Protein AF-A0A7Y1FIT4-F1 (afdb_monomer)

Sequence (141 aa):
MLTARIATVAGGNEGIALNLVVENTGNRPAQDIKLFARQKAVLAALAEPSGAQIPGDAQSCFFKDKEIPVLANGKAVTNAFGHLGKNPGAWLSGAKIPLKIKYKDLHGKKYSAKMNLILADDNGFAQTSWAIPTSQAAKAG

Mean predicted aligned error: 6.26 Å

Radius of gyration: 16.85 Å; Cα contacts (8 Å, |Δi|>4): 313; chains: 1; bounding box: 33×52×38 Å

Nearest PDB structures (foldseek):
  6bnt-assembly1_A  TM=4.096E-01  e=1.733E-01  Homo sapiens
  3ml6-assembly3_C  TM=4.030E-01  e=2.414E-01  Mus musculus
  3ml6-assembly2_B  TM=3.882E-01  e=6.905E-01  Mus musculus
  3ml6-assembly6_F  TM=3.475E-01  e=5.535E-01  Mus musculus
  6oxl-assembly1_M  TM=3.565E-01  e=5.850E-01  Mus musculus

pLDDT: mean 89.46, std 13.97, range [41.25, 98.38]

Foldseek 3Di:
DKDWEKEFDDQDPAFTWIKIKIAAQDPFKWAFKAKAFDPVLQLVQWLDSPPADAPPFQCVRHPDPDGDGMDGHGDMDITTHAGDDNDGNHGDAQRWIWMKMWTATPVRHIDIDIDIHTRAYPCDPVRDDDDDPDDDPDDDD

Solvent-accessible surface area (backbone atoms only — not comparable to full-atom values): 7821 Å² total; per-residue (Å²): 74,75,48,65,41,50,36,61,74,49,75,57,99,84,30,34,36,28,28,42,36,41,33,23,80,23,97,54,45,36,24,65,32,35,50,41,53,52,68,73,44,54,42,69,24,27,47,34,50,80,94,44,58,75,36,70,42,45,39,47,58,40,72,43,101,54,64,49,64,68,42,48,52,79,36,72,51,74,43,65,42,49,30,35,36,76,50,73,46,16,29,24,74,71,29,59,34,62,35,36,41,36,31,22,37,92,86,63,54,76,50,72,46,76,50,66,37,51,41,52,54,63,84,11,99,83,72,58,66,83,83,74,83,75,74,82,79,71,87,84,126

Secondary structure (DSSP, 8-state):
-EEEEEEEEEEETTEEEEEEEEEE-SSS-EEEEEEEE-HHHHHTTBSS-SSPPPPHHHHHHHTSS--EEEE-TT-EEEEEEEEESSSTTSBPTT-EEEEEEEEE-TT--EEEEEEEEE-S-SSSTTS--PPP---------

Structure (mmCIF, N/CA/C/O backbone):
data_AF-A0A7Y1FIT4-F1
#
_entry.id   AF-A0A7Y1FIT4-F1
#
loop_
_atom_site.group_PDB
_atom_site.id
_atom_site.type_symbol
_atom_site.label_atom_id
_atom_site.label_alt_id
_atom_site.label_comp_id
_atom_site.label_asym_id
_atom_site.label_entity_id
_atom_site.label_seq_id
_atom_site.pdbx_PDB_ins_code
_atom_site.Cartn_x
_atom_site.Cartn_y
_atom_site.Cartn_z
_atom_site.occupancy
_atom_site.B_iso_or_equiv
_atom_site.auth_seq_id
_atom_site.auth_comp_id
_atom_site.auth_asym_id
_atom_site.auth_atom_id
_atom_site.pdbx_PDB_model_num
ATOM 1 N N . MET A 1 1 ? -4.537 -3.216 15.833 1.00 90.69 1 MET A N 1
ATOM 2 C CA . MET A 1 1 ? -3.503 -2.441 15.131 1.00 90.69 1 MET A CA 1
ATOM 3 C C . MET A 1 1 ? -3.649 -2.798 13.678 1.00 90.69 1 MET A C 1
ATOM 5 O O . MET A 1 1 ? -3.811 -3.973 13.387 1.00 90.69 1 MET A O 1
ATOM 9 N N . LEU A 1 2 ? -3.643 -1.806 12.797 1.00 97.62 2 LEU A N 1
ATOM 10 C CA . LEU A 1 2 ? -3.640 -2.073 11.366 1.00 97.62 2 LEU A CA 1
ATOM 11 C C . LEU A 1 2 ? -2.214 -2.036 10.840 1.00 97.62 2 LEU A C 1
ATOM 13 O O . LEU A 1 2 ? -1.466 -1.109 11.160 1.00 97.62 2 LEU A O 1
ATOM 17 N N . THR A 1 3 ? -1.879 -3.026 10.028 1.00 97.50 3 THR A N 1
ATOM 18 C CA . THR A 1 3 ? -0.644 -3.117 9.250 1.00 97.50 3 THR A CA 1
ATOM 19 C C . THR A 1 3 ? -0.995 -3.176 7.772 1.00 97.50 3 THR A C 1
ATOM 21 O O . THR A 1 3 ? -2.098 -3.577 7.402 1.00 97.50 3 THR A O 1
ATOM 24 N N . ALA A 1 4 ? -0.070 -2.743 6.925 1.00 97.62 4 ALA A N 1
ATOM 25 C CA . ALA A 1 4 ? -0.190 -2.903 5.488 1.00 97.62 4 ALA A CA 1
ATOM 26 C C . ALA A 1 4 ? 1.141 -3.373 4.907 1.00 97.62 4 ALA A C 1
ATOM 28 O O . ALA A 1 4 ? 2.201 -2.917 5.341 1.00 97.62 4 ALA A O 1
ATOM 29 N N . ARG A 1 5 ? 1.077 -4.277 3.932 1.00 96.81 5 ARG A N 1
ATOM 30 C CA . ARG A 1 5 ? 2.245 -4.849 3.258 1.00 96.81 5 ARG A CA 1
ATOM 31 C C . ARG A 1 5 ? 1.947 -5.134 1.794 1.00 96.81 5 ARG A C 1
ATOM 33 O O . ARG A 1 5 ? 0.788 -5.231 1.398 1.00 96.81 5 ARG A O 1
ATOM 40 N N . ILE A 1 6 ? 3.006 -5.275 1.013 1.00 96.50 6 ILE A N 1
ATOM 41 C CA . ILE A 1 6 ? 2.928 -5.814 -0.340 1.00 96.50 6 ILE A CA 1
ATOM 42 C C . ILE A 1 6 ? 2.928 -7.341 -0.262 1.00 96.50 6 ILE A C 1
ATOM 44 O O . ILE A 1 6 ? 3.592 -7.906 0.607 1.00 96.50 6 ILE A O 1
ATOM 48 N N . ALA A 1 7 ? 2.160 -7.976 -1.143 1.00 95.69 7 ALA A N 1
ATOM 49 C CA . ALA A 1 7 ? 2.213 -9.409 -1.384 1.00 95.69 7 ALA A CA 1
ATOM 50 C C . ALA A 1 7 ? 2.345 -9.695 -2.878 1.00 95.69 7 ALA A C 1
ATOM 52 O O . ALA A 1 7 ? 1.658 -9.064 -3.686 1.00 95.69 7 ALA A O 1
ATOM 53 N N . THR A 1 8 ? 3.187 -10.654 -3.237 1.00 93.19 8 THR A N 1
ATOM 54 C CA . THR A 1 8 ? 3.310 -11.137 -4.608 1.00 93.19 8 THR A CA 1
ATOM 55 C C . THR A 1 8 ? 2.114 -12.014 -4.958 1.00 93.19 8 THR A C 1
ATOM 57 O O . THR A 1 8 ? 1.712 -12.893 -4.199 1.00 93.19 8 THR A O 1
ATOM 60 N N . VAL A 1 9 ? 1.533 -11.774 -6.133 1.00 89.69 9 VAL A N 1
ATOM 61 C CA . VAL A 1 9 ? 0.464 -12.608 -6.697 1.00 89.69 9 VAL A CA 1
ATOM 62 C C . VAL A 1 9 ? 1.052 -13.635 -7.655 1.00 89.69 9 VAL A C 1
ATOM 64 O O . VAL A 1 9 ? 0.793 -14.827 -7.529 1.00 89.69 9 VAL A O 1
ATOM 67 N N . ALA A 1 10 ? 1.841 -13.161 -8.619 1.00 83.94 10 ALA A N 1
ATOM 68 C CA . ALA A 1 10 ? 2.483 -13.982 -9.635 1.00 83.94 10 ALA A CA 1
ATOM 69 C C . ALA A 1 10 ? 3.684 -13.239 -10.234 1.00 83.94 10 ALA A C 1
ATOM 71 O O . ALA A 1 10 ? 3.656 -12.014 -10.364 1.00 83.94 10 ALA A O 1
ATOM 72 N N . GLY A 1 11 ? 4.715 -13.987 -10.624 1.00 78.56 11 GLY A N 1
ATOM 73 C CA . GLY A 1 11 ? 5.859 -13.484 -11.384 1.00 78.56 11 GLY A CA 1
ATOM 74 C C . GLY A 1 11 ? 5.872 -14.051 -12.802 1.00 78.56 11 GLY A C 1
ATOM 75 O O . GLY A 1 11 ? 5.524 -15.212 -13.010 1.00 78.56 11 GLY A O 1
ATOM 76 N N . GLY A 1 12 ? 6.285 -13.239 -13.772 1.00 72.31 12 GLY A N 1
ATOM 77 C CA . GLY A 1 12 ? 6.479 -13.646 -15.163 1.00 72.31 12 GLY A CA 1
ATOM 78 C C . GLY A 1 12 ? 7.494 -12.754 -15.879 1.00 72.31 12 GLY A C 1
ATOM 79 O O . GLY A 1 12 ? 8.109 -11.882 -15.268 1.00 72.31 12 GLY A O 1
ATOM 80 N N . ASN A 1 13 ? 7.655 -12.949 -17.190 1.00 69.69 13 ASN A N 1
ATOM 81 C CA . ASN A 1 13 ? 8.656 -12.223 -17.987 1.00 69.69 13 ASN A CA 1
ATOM 82 C C . ASN A 1 13 ? 8.431 -10.700 -18.029 1.00 69.69 13 ASN A C 1
ATOM 84 O O . ASN A 1 13 ? 9.378 -9.950 -18.247 1.00 69.69 13 ASN A O 1
ATOM 88 N N . GLU A 1 14 ? 7.196 -10.241 -17.814 1.00 69.06 14 GLU A N 1
ATOM 89 C CA . GLU A 1 14 ? 6.824 -8.821 -17.884 1.00 69.06 14 GLU A CA 1
ATOM 90 C C . GLU A 1 14 ? 6.873 -8.101 -16.523 1.00 69.06 14 GLU A C 1
ATOM 92 O O . GLU A 1 14 ? 6.829 -6.870 -16.472 1.00 69.06 14 GLU A O 1
ATOM 97 N N . GLY A 1 15 ? 6.998 -8.840 -15.414 1.00 85.06 15 GLY A N 1
ATOM 98 C CA . GLY A 1 15 ? 7.034 -8.270 -14.068 1.00 85.06 15 GLY A CA 1
ATOM 99 C C . GLY A 1 15 ? 6.458 -9.178 -12.982 1.00 85.06 15 GLY A C 1
ATOM 100 O O . GLY A 1 15 ? 6.117 -10.337 -13.219 1.00 85.06 15 GLY A O 1
ATOM 101 N N . ILE A 1 16 ? 6.349 -8.625 -11.772 1.00 89.88 16 ILE A N 1
ATOM 102 C CA . ILE A 1 16 ? 5.782 -9.309 -10.600 1.00 89.88 16 ILE A CA 1
ATOM 103 C C . ILE A 1 16 ? 4.524 -8.567 -10.168 1.00 89.88 16 ILE A C 1
ATOM 105 O O . ILE A 1 16 ? 4.615 -7.437 -9.691 1.00 89.88 16 ILE A O 1
ATOM 109 N N . ALA A 1 17 ? 3.359 -9.185 -10.349 1.00 93.88 17 ALA A N 1
ATOM 110 C CA . ALA A 1 17 ? 2.076 -8.620 -9.953 1.00 93.88 17 ALA A CA 1
ATOM 111 C C . ALA A 1 17 ? 1.962 -8.557 -8.426 1.00 93.88 17 ALA A C 1
ATOM 113 O O . ALA A 1 17 ? 2.267 -9.530 -7.732 1.00 93.88 17 ALA A O 1
ATOM 114 N N . LEU A 1 18 ? 1.503 -7.416 -7.915 1.00 95.62 18 LEU A N 1
ATOM 115 C CA . LEU A 1 18 ? 1.443 -7.124 -6.490 1.00 95.62 18 LEU A CA 1
ATOM 116 C C . LEU A 1 18 ? 0.009 -6.897 -6.019 1.00 95.62 18 LEU A C 1
ATOM 118 O O . LEU A 1 18 ? -0.795 -6.245 -6.687 1.00 95.62 18 LEU A O 1
ATOM 122 N N . ASN A 1 19 ? -0.253 -7.330 -4.793 1.00 97.56 19 ASN A N 1
ATOM 123 C CA . ASN A 1 19 ? -1.373 -6.884 -3.985 1.00 97.56 19 ASN A CA 1
ATOM 124 C C . ASN A 1 19 ? -0.887 -5.979 -2.851 1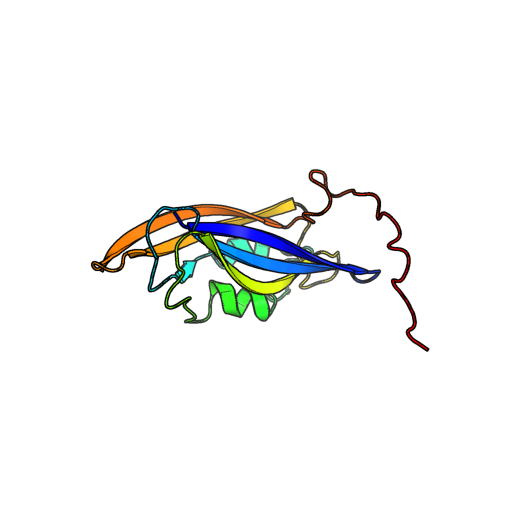.00 97.56 19 ASN A C 1
ATOM 126 O O . ASN A 1 19 ? 0.175 -6.194 -2.267 1.00 97.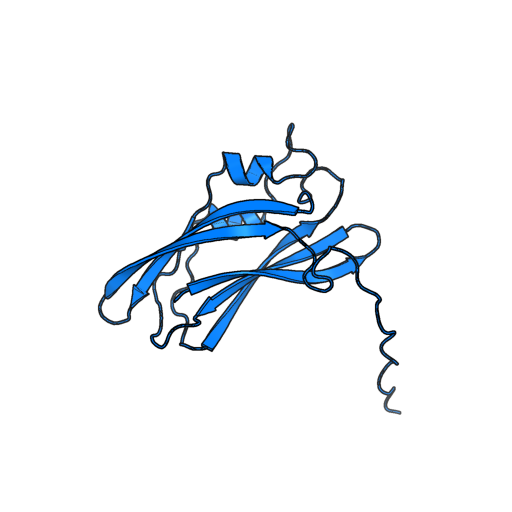56 19 ASN A O 1
ATOM 130 N N . LEU A 1 20 ? -1.720 -5.010 -2.480 1.00 97.81 20 LEU A N 1
ATOM 131 C CA . LEU A 1 20 ? -1.645 -4.339 -1.189 1.00 97.81 20 LEU A CA 1
ATOM 132 C C . LEU A 1 20 ? -2.541 -5.095 -0.213 1.00 97.81 20 LEU A C 1
ATOM 134 O O . LEU A 1 20 ? -3.751 -5.175 -0.417 1.00 97.81 20 LEU A O 1
ATOM 138 N N . VAL A 1 21 ? -1.951 -5.626 0.850 1.00 98.25 21 VAL A N 1
ATOM 139 C CA . VAL A 1 21 ? -2.654 -6.324 1.927 1.00 98.25 21 VAL A CA 1
ATOM 140 C C . VAL A 1 21 ? -2.779 -5.383 3.116 1.00 98.25 21 VAL A C 1
ATOM 142 O O . VAL A 1 21 ? -1.779 -4.816 3.555 1.00 98.25 21 VAL A O 1
ATOM 145 N N . VAL A 1 22 ? -3.988 -5.228 3.653 1.00 98.38 22 VAL A N 1
ATOM 146 C CA . VAL A 1 22 ? -4.251 -4.546 4.927 1.00 98.38 22 VAL A CA 1
ATOM 147 C C . VAL A 1 22 ? -4.748 -5.574 5.929 1.00 98.38 22 VAL A C 1
ATOM 149 O O . VAL A 1 22 ? -5.729 -6.268 5.674 1.00 98.38 22 VAL A O 1
ATOM 152 N N . GLU A 1 23 ? -4.087 -5.659 7.078 1.00 98.38 23 GLU A N 1
ATOM 153 C CA . GLU A 1 23 ? -4.324 -6.689 8.093 1.00 98.38 23 GLU A CA 1
ATOM 154 C C . GLU A 1 23 ? -4.630 -6.028 9.438 1.00 98.38 23 GLU A C 1
ATOM 156 O O . GLU A 1 23 ? -3.999 -5.038 9.822 1.00 98.38 23 GLU A O 1
ATOM 161 N N . ASN A 1 24 ? -5.595 -6.576 10.179 1.00 98.12 24 ASN A N 1
ATOM 162 C CA . ASN A 1 24 ? -5.844 -6.175 11.557 1.00 98.12 24 ASN A CA 1
ATOM 163 C C . ASN A 1 24 ? -5.207 -7.168 12.526 1.00 98.12 24 ASN A C 1
ATOM 165 O O . ASN A 1 24 ? -5.788 -8.192 12.869 1.00 98.12 24 ASN A O 1
ATOM 169 N N . THR A 1 25 ? -4.020 -6.820 13.005 1.00 95.44 25 THR A N 1
ATOM 170 C CA . THR A 1 25 ? -3.216 -7.619 13.938 1.00 95.44 25 THR A CA 1
ATOM 171 C C . THR A 1 25 ? -3.494 -7.293 15.407 1.00 95.44 25 THR A C 1
ATOM 173 O O . THR A 1 25 ? -2.810 -7.792 16.293 1.00 95.44 25 THR A O 1
ATOM 176 N N . GLY A 1 26 ? -4.465 -6.418 15.704 1.00 93.56 26 GLY A N 1
ATOM 177 C CA . GLY A 1 26 ? -4.840 -6.132 17.092 1.00 93.56 26 GLY A CA 1
ATOM 178 C C . GLY A 1 26 ? -6.087 -6.862 17.547 1.00 93.56 26 GLY A C 1
ATOM 179 O O . GLY A 1 26 ? -6.868 -7.370 16.759 1.00 93.56 26 GLY A O 1
ATOM 180 N N . ASN A 1 27 ? -6.339 -6.776 18.845 1.00 95.06 27 ASN A N 1
ATOM 181 C CA . ASN A 1 27 ? -7.446 -7.441 19.527 1.00 95.06 27 ASN A CA 1
ATOM 182 C C . ASN A 1 27 ? -8.823 -6.764 19.377 1.00 95.06 27 ASN A C 1
ATOM 184 O O . ASN A 1 27 ? -9.753 -7.122 20.094 1.00 95.06 27 ASN A O 1
ATOM 188 N N . ARG A 1 28 ? -8.973 -5.774 18.490 1.00 95.19 28 ARG A N 1
ATOM 189 C CA . ARG A 1 28 ? -10.231 -5.036 18.289 1.00 95.19 28 ARG A CA 1
ATOM 190 C C . ARG A 1 28 ? -10.522 -4.873 16.803 1.00 95.19 28 ARG A C 1
ATOM 192 O O . ARG A 1 28 ? -9.589 -4.547 16.065 1.00 95.19 28 ARG A O 1
ATOM 199 N N . PRO A 1 29 ? -11.781 -5.028 16.362 1.00 97.62 29 PRO A N 1
ATOM 200 C CA . PRO A 1 29 ? -12.182 -4.643 15.017 1.00 97.62 29 PRO A CA 1
ATOM 201 C C . PRO A 1 29 ? -11.876 -3.167 14.740 1.00 97.62 29 PRO A C 1
ATOM 203 O O . PRO A 1 29 ? -11.951 -2.324 15.638 1.00 97.62 29 PRO A O 1
ATOM 206 N N . ALA A 1 30 ? -11.538 -2.874 13.490 1.00 98.25 30 ALA A N 1
ATOM 207 C CA . ALA A 1 30 ? -11.335 -1.523 12.990 1.00 98.25 30 ALA A CA 1
ATOM 208 C C . ALA A 1 30 ? -12.398 -1.207 11.937 1.00 98.25 30 ALA A C 1
ATOM 210 O O . ALA A 1 30 ? -12.764 -2.089 11.166 1.00 98.25 30 ALA A O 1
ATOM 211 N N . GLN A 1 31 ? -12.869 0.033 11.897 1.00 98.19 31 GLN A N 1
ATOM 212 C CA . GLN A 1 31 ? -13.837 0.523 10.918 1.00 98.19 31 GLN A CA 1
ATOM 213 C C . GLN A 1 31 ? -13.403 1.865 10.321 1.00 98.19 31 GLN A C 1
ATOM 215 O O . GLN A 1 31 ? -12.484 2.508 10.846 1.00 98.19 31 GLN A O 1
ATOM 220 N N . ASP A 1 32 ? -14.053 2.277 9.233 1.00 97.69 32 ASP A N 1
ATOM 221 C CA . ASP A 1 32 ? -13.766 3.509 8.481 1.00 97.69 32 ASP A CA 1
ATOM 222 C C . ASP A 1 32 ? -12.275 3.637 8.114 1.00 97.69 32 ASP A C 1
ATOM 224 O O . ASP A 1 32 ? -11.625 4.666 8.347 1.00 97.69 32 ASP A O 1
ATOM 228 N N . ILE A 1 33 ? -11.684 2.543 7.629 1.00 98.25 33 ILE A N 1
ATOM 229 C CA . ILE A 1 33 ? -10.243 2.457 7.410 1.00 98.25 33 ILE A CA 1
ATOM 230 C C . ILE A 1 33 ? -9.904 3.137 6.086 1.00 98.25 33 ILE A C 1
ATOM 232 O O . ILE A 1 33 ? -10.349 2.706 5.022 1.00 98.25 33 ILE A O 1
ATOM 236 N N . LYS A 1 34 ? -9.048 4.159 6.151 1.00 97.56 34 LYS A N 1
ATOM 237 C CA . LYS A 1 34 ? -8.551 4.894 4.983 1.00 97.56 34 LYS A CA 1
ATOM 238 C C . LYS A 1 34 ? -7.028 4.905 4.940 1.00 97.56 34 LYS A C 1
ATOM 240 O O . LYS A 1 34 ? -6.355 5.119 5.958 1.00 97.56 34 LYS A O 1
ATOM 245 N N . LEU A 1 35 ? -6.498 4.699 3.740 1.00 97.94 35 LEU A N 1
ATOM 246 C CA . LEU A 1 35 ? -5.073 4.692 3.435 1.00 97.94 35 LEU A CA 1
ATOM 247 C C . LEU A 1 35 ? -4.676 6.029 2.814 1.00 97.94 35 LEU A C 1
ATOM 249 O O . LEU A 1 35 ? -5.354 6.537 1.929 1.00 97.94 35 LEU A O 1
ATOM 253 N N . PHE A 1 36 ? -3.567 6.602 3.270 1.00 96.81 36 PHE A N 1
ATOM 254 C CA . PHE A 1 36 ? -3.074 7.882 2.777 1.00 96.81 36 PHE A CA 1
ATOM 255 C C . PHE A 1 36 ? -1.596 7.777 2.429 1.00 96.81 36 PHE A C 1
ATOM 257 O O . PHE A 1 36 ? -0.763 7.519 3.301 1.00 96.81 36 PHE A O 1
ATOM 264 N N . ALA A 1 37 ? -1.273 8.077 1.178 1.00 97.56 37 ALA A N 1
ATOM 265 C CA . ALA A 1 37 ? 0.086 8.289 0.707 1.00 97.56 37 ALA A CA 1
ATOM 266 C C . ALA A 1 37 ? 0.188 9.678 0.067 1.00 97.56 37 ALA A C 1
ATOM 268 O O . ALA A 1 37 ? -0.803 10.246 -0.388 1.00 97.56 37 ALA A O 1
ATOM 269 N N . ARG A 1 38 ? 1.387 10.264 0.040 1.00 97.31 38 ARG A N 1
ATOM 270 C CA . ARG A 1 38 ? 1.604 11.524 -0.688 1.00 97.31 38 ARG A CA 1
ATOM 271 C C . ARG A 1 38 ? 1.818 11.209 -2.161 1.00 97.31 38 ARG A C 1
ATOM 273 O O . ARG A 1 38 ? 2.720 10.439 -2.471 1.00 97.31 38 ARG A O 1
ATOM 280 N N . GLN A 1 39 ? 1.078 11.863 -3.055 1.00 96.06 39 GLN A N 1
ATOM 281 C CA . GLN A 1 39 ? 1.186 11.640 -4.503 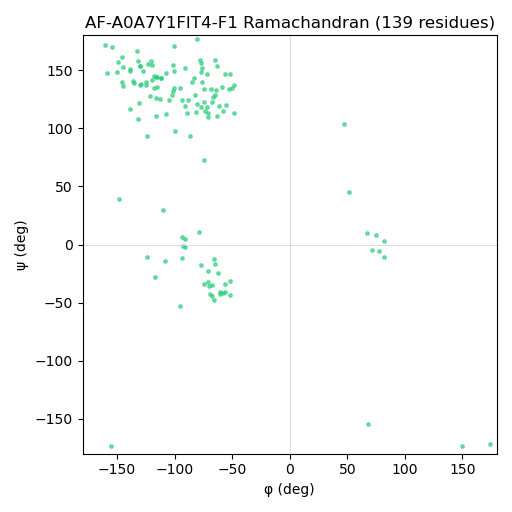1.00 96.06 39 GLN A CA 1
ATOM 282 C C . GLN A 1 39 ? 2.630 11.739 -5.012 1.00 96.06 39 GLN A C 1
ATOM 284 O O . GLN A 1 39 ? 3.087 10.846 -5.716 1.00 96.06 39 GLN A O 1
ATOM 289 N N . LYS A 1 40 ? 3.391 12.745 -4.557 1.00 95.94 40 LYS A N 1
ATOM 290 C CA . LYS A 1 40 ? 4.823 12.887 -4.874 1.00 95.94 40 LYS A CA 1
ATOM 291 C C . LYS A 1 40 ? 5.654 11.653 -4.493 1.00 95.94 40 LYS A C 1
ATOM 293 O O . LYS A 1 40 ? 6.542 11.271 -5.240 1.00 95.94 40 LYS A O 1
ATOM 298 N N . ALA A 1 41 ? 5.380 11.041 -3.341 1.00 97.06 41 ALA A N 1
ATOM 299 C CA . ALA A 1 41 ? 6.108 9.856 -2.888 1.00 97.06 41 ALA A CA 1
ATOM 300 C C . ALA A 1 41 ? 5.697 8.594 -3.659 1.00 97.06 41 ALA A C 1
ATOM 302 O O . ALA A 1 41 ? 6.539 7.745 -3.909 1.00 97.06 41 ALA A O 1
ATOM 303 N N . VAL A 1 42 ? 4.425 8.490 -4.061 1.00 97.25 42 VAL A N 1
ATOM 304 C CA . VAL A 1 42 ? 3.952 7.383 -4.905 1.00 97.25 42 VAL A CA 1
ATOM 305 C C . VAL A 1 42 ? 4.561 7.471 -6.304 1.00 97.25 42 VAL A C 1
ATOM 307 O O . VAL A 1 42 ? 5.066 6.475 -6.800 1.00 97.25 42 VAL A O 1
ATOM 310 N N . LEU A 1 43 ? 4.593 8.663 -6.909 1.00 96.81 43 LEU A N 1
ATOM 311 C CA . LEU A 1 43 ? 5.252 8.882 -8.202 1.00 96.81 43 LEU A CA 1
ATOM 312 C C . LEU A 1 43 ? 6.748 8.560 -8.141 1.00 96.81 43 LEU A C 1
ATOM 314 O O . LEU A 1 43 ? 7.263 7.890 -9.025 1.00 96.81 43 LEU A O 1
ATOM 318 N N . ALA A 1 44 ? 7.436 8.974 -7.073 1.00 96.31 44 ALA A N 1
ATOM 319 C CA . ALA A 1 44 ? 8.855 8.675 -6.877 1.00 96.31 44 ALA A CA 1
ATOM 320 C C . ALA A 1 44 ? 9.159 7.177 -6.672 1.00 96.31 44 ALA A C 1
ATOM 322 O O . ALA A 1 44 ? 10.324 6.794 -6.703 1.00 96.31 44 ALA A O 1
ATOM 323 N N . ALA A 1 45 ? 8.141 6.343 -6.439 1.00 97.31 45 ALA A N 1
ATOM 324 C CA . ALA A 1 45 ? 8.290 4.898 -6.310 1.00 97.31 45 ALA A CA 1
ATOM 325 C C . ALA A 1 45 ? 8.137 4.148 -7.647 1.00 97.31 45 ALA A C 1
ATOM 327 O O . ALA A 1 45 ? 8.262 2.924 -7.668 1.00 97.31 45 ALA A O 1
ATOM 328 N N . LEU A 1 46 ? 7.855 4.850 -8.748 1.00 97.12 46 LEU A N 1
ATOM 329 C CA . LEU A 1 46 ? 7.821 4.268 -10.090 1.00 97.12 46 LEU A CA 1
ATOM 330 C C . LEU A 1 46 ? 9.242 4.049 -10.623 1.00 97.12 46 LEU A C 1
ATOM 332 O O . LEU A 1 46 ? 10.146 4.826 -10.318 1.00 97.12 46 LEU A O 1
ATOM 336 N N . ALA A 1 47 ? 9.425 3.010 -11.440 1.00 94.31 47 ALA A N 1
ATOM 337 C CA . ALA A 1 47 ? 10.698 2.710 -12.100 1.00 94.31 47 ALA A CA 1
ATOM 338 C C . ALA A 1 47 ? 11.142 3.853 -13.027 1.00 94.31 47 ALA A C 1
ATOM 340 O O . ALA A 1 47 ? 12.302 4.258 -13.005 1.00 94.31 47 ALA A O 1
ATOM 341 N N . GLU A 1 48 ? 10.190 4.429 -13.762 1.00 92.56 48 GLU A N 1
ATOM 342 C CA . GLU A 1 48 ? 10.390 5.614 -14.593 1.00 92.56 48 GLU A CA 1
ATOM 343 C C . GLU A 1 48 ? 9.386 6.701 -14.178 1.00 92.56 48 GLU A C 1
ATOM 345 O O . GLU A 1 48 ? 8.248 6.694 -14.637 1.00 92.56 48 GLU A O 1
ATOM 350 N N . PRO A 1 49 ? 9.749 7.628 -13.273 1.00 86.56 49 PRO A N 1
ATOM 351 C CA . PRO A 1 49 ? 8.808 8.618 -12.742 1.00 86.56 49 PRO A CA 1
ATOM 352 C C . PRO A 1 49 ? 8.519 9.781 -13.705 1.00 86.56 49 PRO A C 1
ATOM 354 O O . PRO A 1 49 ? 7.547 10.512 -13.511 1.00 86.56 49 PRO A O 1
ATOM 357 N N . SER A 1 50 ? 9.358 9.995 -14.724 1.00 88.12 50 SER A N 1
ATOM 358 C CA . SER A 1 50 ? 9.194 11.098 -15.676 1.00 88.12 50 SER A CA 1
ATOM 359 C C . SER A 1 50 ? 8.037 10.813 -16.633 1.00 88.12 50 SER A C 1
ATOM 361 O O . SER A 1 50 ? 8.090 9.859 -17.400 1.00 88.12 50 SER A O 1
ATOM 363 N N . GLY A 1 51 ? 6.974 11.619 -16.579 1.00 79.38 51 GLY A N 1
ATOM 364 C CA . GLY A 1 51 ? 5.813 11.488 -17.470 1.00 79.38 51 GLY A CA 1
ATOM 365 C C . GLY A 1 51 ? 4.916 10.270 -17.209 1.00 79.38 51 GLY A C 1
ATOM 366 O O . GLY A 1 51 ? 3.857 10.159 -17.824 1.00 79.38 51 GLY A O 1
ATOM 367 N N . ALA A 1 52 ? 5.290 9.384 -16.284 1.00 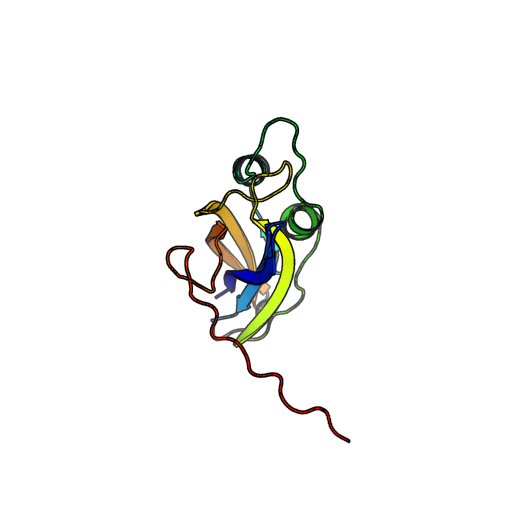85.88 52 ALA A N 1
ATOM 368 C CA . ALA A 1 52 ? 4.489 8.222 -15.936 1.00 85.88 52 ALA A CA 1
ATOM 369 C C . ALA A 1 52 ? 3.283 8.584 -15.063 1.00 85.88 52 ALA A C 1
ATOM 371 O O . ALA A 1 52 ? 3.291 9.529 -14.268 1.00 85.88 52 ALA A O 1
ATOM 372 N N . GLN A 1 53 ? 2.239 7.770 -15.190 1.00 91.56 53 GLN A N 1
ATOM 373 C CA . GLN A 1 53 ? 1.055 7.841 -14.349 1.00 91.56 53 GLN A CA 1
ATOM 374 C C . GLN A 1 53 ? 1.103 6.762 -13.270 1.00 91.56 53 GLN A C 1
ATOM 376 O O . GLN A 1 53 ?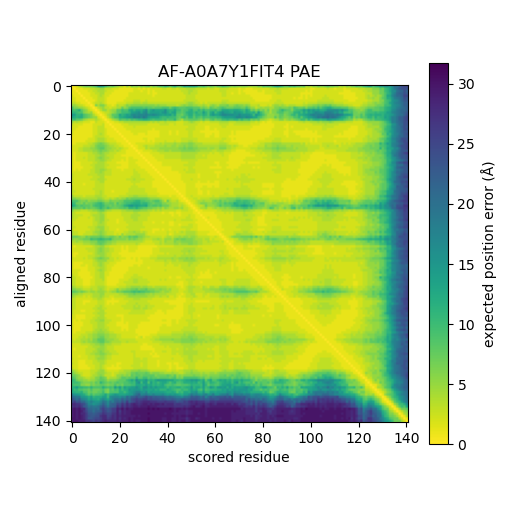 1.636 5.673 -13.466 1.00 91.56 53 GLN A O 1
ATOM 381 N N . ILE A 1 54 ? 0.509 7.067 -12.117 1.00 94.69 54 ILE A N 1
ATOM 382 C CA . ILE A 1 54 ? 0.325 6.088 -11.043 1.00 94.69 54 ILE A CA 1
ATOM 383 C C . ILE A 1 54 ? -0.604 4.978 -11.564 1.00 94.69 54 ILE A C 1
ATOM 385 O O . ILE A 1 54 ? -1.666 5.319 -12.093 1.00 94.69 54 ILE A O 1
ATOM 389 N N . PRO A 1 55 ? -0.277 3.686 -11.374 1.00 93.88 55 PRO A N 1
ATOM 390 C CA . PRO A 1 55 ? -1.154 2.573 -11.730 1.00 93.88 55 PRO A CA 1
ATOM 391 C C . PRO A 1 55 ? -2.579 2.761 -11.213 1.00 93.88 55 PRO A C 1
ATOM 393 O O . PRO A 1 55 ? -2.778 3.163 -10.063 1.00 93.88 55 PRO A O 1
ATOM 396 N N . GLY A 1 56 ? -3.578 2.445 -12.042 1.00 95.06 56 GLY A N 1
ATOM 397 C CA . GLY A 1 56 ? -4.994 2.654 -11.715 1.00 95.06 56 GLY A CA 1
ATOM 398 C C . GLY A 1 56 ? -5.432 1.974 -10.411 1.00 95.06 56 GLY A C 1
ATOM 399 O O . GLY A 1 56 ? -6.226 2.538 -9.647 1.00 95.06 56 GLY A O 1
ATOM 400 N N . ASP A 1 57 ? -4.858 0.813 -10.102 1.00 94.50 57 ASP A N 1
ATOM 401 C CA . ASP A 1 57 ? -5.147 0.094 -8.862 1.00 94.50 57 ASP A CA 1
ATOM 402 C C . ASP A 1 57 ? -4.592 0.824 -7.634 1.00 94.50 57 ASP A C 1
ATOM 404 O O . ASP A 1 57 ? -5.300 1.022 -6.646 1.00 94.50 57 ASP A O 1
ATOM 408 N N . ALA A 1 58 ? -3.366 1.346 -7.716 1.00 94.94 58 ALA A N 1
ATOM 409 C CA . ALA A 1 58 ? -2.786 2.144 -6.640 1.00 94.94 58 ALA A CA 1
ATOM 410 C C . ALA A 1 58 ? -3.441 3.520 -6.497 1.00 94.94 58 ALA A C 1
ATOM 412 O O . ALA A 1 58 ? -3.591 4.011 -5.375 1.00 94.94 58 ALA A O 1
ATOM 413 N N . GLN A 1 59 ? -3.910 4.117 -7.601 1.00 95.44 59 GLN A N 1
ATOM 414 C CA . GLN A 1 59 ? -4.781 5.290 -7.521 1.00 95.44 59 GLN A CA 1
ATOM 415 C C . GLN A 1 59 ? -6.037 4.983 -6.706 1.00 95.44 59 GLN A C 1
ATOM 417 O O . GLN A 1 59 ? -6.447 5.790 -5.872 1.00 95.44 59 GLN A O 1
ATOM 422 N N . SER A 1 60 ? -6.621 3.801 -6.908 1.00 94.25 60 SER A N 1
ATOM 423 C CA . SER A 1 60 ? -7.817 3.369 -6.186 1.00 94.25 60 SER A CA 1
ATOM 424 C C . SER A 1 60 ? -7.553 3.127 -4.698 1.00 94.25 60 SER A C 1
ATOM 426 O O . SER A 1 60 ? -8.409 3.465 -3.887 1.00 94.25 60 SER A O 1
ATOM 428 N N . CYS A 1 61 ? -6.366 2.636 -4.330 1.00 94.44 61 CYS A N 1
ATOM 429 C CA . CYS A 1 61 ? -5.972 2.442 -2.931 1.00 94.44 61 CYS A CA 1
ATOM 430 C C . CYS A 1 61 ? -5.729 3.744 -2.151 1.00 94.44 61 CYS A C 1
ATOM 432 O O . CYS A 1 61 ? -5.980 3.770 -0.948 1.00 94.44 61 CYS A O 1
ATOM 434 N N . PHE A 1 62 ? -5.183 4.792 -2.782 1.00 93.19 62 PHE A N 1
ATOM 435 C CA . PHE A 1 62 ? -4.682 5.973 -2.053 1.00 93.19 62 PHE A CA 1
ATOM 436 C C . PHE A 1 62 ? -5.387 7.293 -2.351 1.00 93.19 62 PHE A C 1
ATOM 438 O O . PHE A 1 62 ? -5.343 8.195 -1.514 1.00 93.19 62 PHE A O 1
ATOM 445 N N . PHE A 1 63 ? -5.947 7.451 -3.550 1.00 92.12 63 PHE A N 1
ATOM 446 C CA . PHE A 1 63 ? -6.370 8.762 -4.060 1.00 92.12 63 PHE A CA 1
ATOM 447 C C . PHE A 1 63 ? -7.840 8.819 -4.466 1.00 92.12 63 PHE A C 1
ATOM 449 O O . PHE A 1 63 ? -8.363 9.909 -4.686 1.00 92.12 63 PHE A O 1
ATOM 456 N N . LYS A 1 64 ? -8.524 7.676 -4.529 1.00 89.94 64 LYS A N 1
ATOM 457 C CA . LYS A 1 64 ? -9.986 7.627 -4.618 1.00 89.94 64 LYS A CA 1
ATOM 458 C C . LYS A 1 64 ? -10.578 7.567 -3.211 1.00 89.94 64 LYS A C 1
ATOM 460 O O . LYS A 1 64 ? -9.946 7.040 -2.299 1.00 89.94 64 LYS A O 1
ATOM 465 N N . ASP A 1 65 ? -11.797 8.077 -3.040 1.00 87.88 65 ASP A N 1
ATOM 466 C CA . ASP A 1 65 ? -12.529 7.972 -1.770 1.00 87.88 65 ASP A CA 1
ATOM 467 C C . ASP A 1 65 ? -13.060 6.541 -1.588 1.00 87.88 65 ASP A C 1
ATOM 469 O O . ASP A 1 65 ? -14.230 6.232 -1.806 1.00 87.88 65 ASP A O 1
ATOM 473 N N . LYS A 1 66 ? -12.131 5.628 -1.298 1.00 91.44 66 LYS A N 1
ATOM 474 C CA . LYS A 1 66 ? -12.382 4.232 -0.959 1.00 91.44 66 LYS A CA 1
ATOM 475 C C . LYS A 1 66 ? -12.014 4.011 0.498 1.00 91.44 66 LYS A C 1
ATOM 477 O O . LYS A 1 66 ? -11.039 4.563 1.008 1.00 91.44 66 LYS A O 1
ATOM 482 N N . GLU A 1 67 ? -12.798 3.176 1.156 1.00 94.94 67 GLU A N 1
ATOM 483 C CA . GLU A 1 67 ? -12.583 2.795 2.543 1.00 94.94 67 GLU A CA 1
ATOM 484 C C . GLU A 1 67 ? -12.849 1.309 2.731 1.00 94.94 67 GLU A C 1
ATOM 486 O O . GLU A 1 67 ? -13.668 0.718 2.026 1.00 94.94 67 GLU A O 1
ATOM 491 N N . ILE A 1 68 ? -12.140 0.707 3.684 1.00 97.44 68 ILE A N 1
ATOM 492 C CA . ILE A 1 68 ? -12.483 -0.627 4.172 1.00 97.44 68 ILE A CA 1
ATOM 493 C C . ILE A 1 68 ? -13.463 -0.398 5.330 1.00 97.44 68 ILE A C 1
ATOM 495 O O . ILE A 1 68 ? -13.054 0.175 6.348 1.00 97.44 68 ILE A O 1
ATOM 499 N N . PRO A 1 69 ? -14.740 -0.798 5.185 1.00 97.44 69 PRO A N 1
ATOM 500 C CA . PRO A 1 69 ? -15.789 -0.410 6.123 1.00 97.44 69 PRO A CA 1
ATOM 501 C C . PRO A 1 69 ? -15.547 -1.008 7.504 1.00 97.44 69 PRO A C 1
ATOM 503 O O . PRO A 1 69 ? -15.581 -0.290 8.495 1.00 97.44 69 PRO A O 1
ATOM 506 N N . VAL A 1 70 ? -15.240 -2.307 7.569 1.00 98.00 70 VAL A N 1
ATOM 507 C CA . VAL A 1 70 ? -14.902 -3.020 8.803 1.00 98.00 70 VAL A CA 1
ATOM 508 C C . VAL A 1 70 ? -13.853 -4.089 8.505 1.00 98.00 70 VAL A C 1
ATOM 510 O O . VAL A 1 70 ? -13.944 -4.801 7.508 1.00 98.00 70 VAL A O 1
ATOM 513 N N . LEU A 1 71 ? -12.882 -4.238 9.403 1.00 98.31 71 LEU A N 1
ATOM 514 C CA . LEU A 1 71 ? -11.905 -5.320 9.408 1.00 98.31 71 LEU A CA 1
ATOM 515 C C . LEU A 1 71 ? -11.806 -5.918 10.816 1.00 98.31 71 LEU A C 1
ATOM 517 O O . LEU A 1 71 ? -11.282 -5.292 11.746 1.00 98.31 71 LEU A O 1
ATOM 521 N N . ALA A 1 72 ? -12.332 -7.133 10.982 1.00 98.12 72 ALA A N 1
ATOM 522 C CA . ALA A 1 72 ? -12.282 -7.860 12.249 1.00 98.12 72 ALA A CA 1
ATOM 523 C C . ALA A 1 72 ? -10.837 -8.220 12.648 1.00 98.12 72 ALA A C 1
ATOM 525 O O . ALA A 1 72 ? -9.940 -8.264 11.807 1.00 98.12 72 ALA A O 1
ATOM 526 N N . ASN A 1 73 ? -10.618 -8.481 13.940 1.00 97.00 73 ASN A N 1
ATOM 527 C CA . ASN A 1 73 ? -9.338 -8.981 14.455 1.00 97.00 73 ASN A CA 1
ATOM 528 C C . ASN A 1 73 ? -8.895 -10.238 13.681 1.00 97.00 73 ASN A C 1
ATOM 530 O O . ASN A 1 73 ? -9.699 -11.141 13.446 1.00 97.00 73 ASN A O 1
ATOM 534 N N . GLY A 1 74 ? -7.623 -10.279 13.288 1.00 97.12 74 GLY A N 1
ATOM 535 C CA . GLY A 1 74 ? -6.998 -11.412 12.616 1.00 97.12 74 GLY A CA 1
ATOM 536 C C . GLY A 1 74 ? -7.413 -11.558 11.156 1.00 97.12 74 GLY A C 1
ATOM 537 O O . GLY A 1 74 ? -7.102 -12.570 10.534 1.00 97.12 74 GLY A O 1
ATOM 538 N N . LYS A 1 75 ? -8.147 -10.585 10.601 1.00 98.38 75 LYS A N 1
ATOM 539 C CA . LYS A 1 75 ? -8.562 -10.586 9.197 1.00 98.38 75 LYS A CA 1
ATOM 540 C C . LYS A 1 75 ? -7.690 -9.667 8.355 1.00 98.38 75 LYS A C 1
ATOM 542 O O . LYS A 1 75 ? -7.125 -8.684 8.841 1.00 98.38 75 LYS A O 1
ATOM 547 N N . ALA A 1 76 ? -7.637 -10.009 7.076 1.00 98.19 76 ALA A N 1
ATOM 548 C CA . ALA A 1 76 ? -6.927 -9.296 6.035 1.00 98.19 76 ALA A CA 1
ATOM 549 C C . ALA A 1 76 ? -7.875 -8.999 4.872 1.00 98.19 76 ALA A C 1
ATOM 551 O O . ALA A 1 76 ? -8.790 -9.777 4.600 1.00 98.19 76 ALA A O 1
ATOM 552 N N . VAL A 1 77 ? -7.630 -7.894 4.179 1.00 98.12 77 VAL A N 1
ATOM 553 C CA . VAL A 1 77 ? -8.229 -7.583 2.878 1.00 98.12 77 VAL A CA 1
ATOM 554 C C . VAL A 1 77 ? -7.133 -7.177 1.911 1.00 98.12 77 VAL A C 1
ATOM 556 O O . VAL A 1 77 ? -6.078 -6.688 2.322 1.00 98.12 77 VAL A O 1
ATOM 559 N N . THR A 1 78 ? -7.383 -7.388 0.626 1.00 97.69 78 THR A N 1
ATOM 560 C CA . THR A 1 78 ? -6.408 -7.150 -0.432 1.00 97.69 78 THR A CA 1
ATOM 561 C C . THR A 1 78 ? -7.013 -6.312 -1.546 1.00 97.69 78 THR A C 1
ATOM 563 O O . THR A 1 78 ? -8.224 -6.310 -1.757 1.00 97.69 78 THR A O 1
ATOM 566 N N . ASN A 1 79 ? -6.156 -5.589 -2.257 1.00 97.50 79 ASN A N 1
ATOM 567 C CA . ASN A 1 79 ? -6.483 -4.999 -3.546 1.00 97.50 79 ASN A CA 1
ATOM 568 C C . ASN A 1 79 ? -5.294 -5.179 -4.485 1.00 97.50 79 ASN A C 1
ATOM 570 O O . ASN A 1 79 ? -4.149 -5.166 -4.021 1.00 97.50 79 ASN A O 1
ATOM 574 N N . ALA A 1 80 ? -5.571 -5.271 -5.786 1.00 96.88 80 ALA A N 1
ATOM 575 C CA . ALA A 1 80 ? -4.535 -5.157 -6.802 1.00 96.88 80 ALA A CA 1
ATOM 576 C C . ALA A 1 80 ? -3.727 -3.873 -6.577 1.00 96.88 80 ALA A C 1
ATOM 578 O O . ALA A 1 80 ? -4.229 -2.863 -6.063 1.00 96.88 80 ALA A O 1
ATOM 579 N N . PHE A 1 81 ? -2.444 -3.919 -6.903 1.00 96.56 81 PHE A N 1
ATOM 580 C CA . PHE A 1 81 ? -1.556 -2.809 -6.616 1.00 96.56 81 PHE A CA 1
ATOM 581 C C . PHE A 1 81 ? -0.447 -2.691 -7.653 1.00 96.56 81 PHE A C 1
ATOM 583 O O . PHE A 1 81 ? 0.682 -2.383 -7.303 1.00 96.56 81 PHE A O 1
ATOM 590 N N . GLY A 1 82 ? -0.757 -2.909 -8.932 1.00 94.88 82 GLY A N 1
ATOM 591 C CA . GLY A 1 82 ? 0.220 -2.837 -10.020 1.00 94.88 82 GLY A CA 1
ATOM 592 C C . GLY A 1 82 ? 1.258 -3.960 -9.971 1.00 94.88 82 GLY A C 1
ATOM 593 O O . GLY A 1 82 ? 1.001 -5.039 -9.440 1.00 94.88 82 GLY A O 1
ATOM 594 N N . HIS A 1 83 ? 2.434 -3.715 -10.544 1.00 94.81 83 HIS A N 1
ATOM 595 C CA . HIS A 1 83 ? 3.483 -4.724 -10.656 1.00 94.81 83 HIS A CA 1
ATOM 596 C C . HIS A 1 83 ? 4.884 -4.116 -10.521 1.00 94.81 83 HIS A C 1
ATOM 598 O O . HIS A 1 83 ? 5.095 -2.945 -10.841 1.00 94.81 83 HIS A O 1
ATOM 604 N N . LEU A 1 84 ? 5.848 -4.911 -10.055 1.00 94.00 84 LEU A N 1
ATOM 605 C CA . LEU A 1 84 ? 7.273 -4.588 -10.168 1.00 94.00 84 LEU A CA 1
ATOM 606 C C . LEU A 1 84 ? 7.716 -4.745 -11.626 1.00 94.00 84 LEU A C 1
ATOM 608 O O . LEU A 1 84 ? 7.231 -5.630 -12.335 1.00 94.00 84 LEU A O 1
ATOM 612 N N . GLY A 1 85 ? 8.662 -3.920 -12.065 1.00 91.31 85 GLY A N 1
ATOM 613 C CA . GLY A 1 85 ? 9.216 -3.996 -13.413 1.00 91.31 85 GLY A CA 1
ATOM 614 C C . GLY A 1 85 ? 10.175 -2.850 -13.710 1.00 91.31 85 GLY A C 1
ATOM 615 O O . GLY A 1 85 ? 10.537 -2.083 -12.821 1.00 91.31 85 GLY A O 1
ATOM 616 N N . LYS A 1 86 ? 10.596 -2.747 -14.973 1.00 89.19 86 LYS A N 1
ATOM 617 C CA . LYS A 1 86 ? 11.465 -1.659 -15.456 1.00 89.19 86 LYS A CA 1
ATOM 618 C C . LYS A 1 86 ? 10.746 -0.660 -16.361 1.00 89.19 86 LYS A C 1
ATOM 620 O O . LYS A 1 86 ? 11.282 0.408 -16.594 1.00 89.19 86 LYS A O 1
ATOM 625 N N . ASN A 1 87 ? 9.555 -1.005 -16.846 1.00 88.25 87 ASN A N 1
ATOM 626 C CA . ASN A 1 87 ? 8.810 -0.194 -17.804 1.00 88.25 87 ASN A CA 1
ATOM 627 C C . ASN A 1 87 ? 8.108 0.998 -17.120 1.00 88.25 87 ASN A C 1
ATOM 629 O O . ASN A 1 87 ? 7.814 0.929 -15.918 1.00 88.25 87 ASN A O 1
ATOM 633 N N . PRO A 1 88 ? 7.751 2.055 -17.874 1.00 89.88 88 PRO A N 1
ATOM 634 C CA . PRO A 1 88 ? 6.899 3.134 -17.383 1.00 89.88 88 PRO A CA 1
ATOM 635 C C . PRO A 1 88 ? 5.622 2.623 -16.712 1.00 89.88 88 PRO A C 1
ATOM 637 O O . PRO A 1 88 ? 4.944 1.733 -17.222 1.00 89.88 88 PRO A O 1
ATOM 640 N N . GLY A 1 89 ? 5.285 3.197 -15.556 1.00 90.38 89 GLY A N 1
ATOM 641 C CA . GLY A 1 89 ? 4.120 2.790 -14.764 1.00 90.38 89 GLY A CA 1
ATOM 642 C C . GLY A 1 89 ? 4.348 1.569 -13.866 1.00 90.38 89 GLY A C 1
ATOM 643 O O . GLY A 1 89 ? 3.538 1.334 -12.975 1.00 90.38 89 GLY A O 1
ATOM 644 N N . ALA A 1 90 ? 5.455 0.836 -14.013 1.00 94.56 90 ALA A N 1
ATOM 645 C CA . ALA A 1 90 ? 5.827 -0.208 -13.065 1.00 94.56 90 ALA A CA 1
ATOM 646 C C . ALA A 1 90 ? 6.425 0.386 -11.780 1.00 94.56 90 ALA A C 1
ATOM 648 O O . ALA A 1 90 ? 6.995 1.482 -11.765 1.00 94.56 90 ALA A O 1
ATOM 649 N N . TRP A 1 91 ? 6.345 -0.373 -10.694 1.00 96.25 91 TRP A N 1
ATOM 650 C CA . TRP A 1 91 ? 7.013 -0.045 -9.442 1.00 96.25 91 TRP A CA 1
ATOM 651 C C . TRP A 1 91 ? 8.506 -0.344 -9.496 1.00 96.25 91 TRP A C 1
ATOM 653 O O . TRP A 1 91 ? 8.928 -1.402 -9.971 1.00 96.25 91 TRP A O 1
ATOM 663 N N . LEU A 1 92 ? 9.293 0.558 -8.912 1.00 94.81 92 LEU A N 1
ATOM 664 C CA . LEU A 1 92 ? 10.705 0.338 -8.650 1.00 94.81 92 LEU A CA 1
ATOM 665 C C . LEU A 1 92 ? 10.866 -0.622 -7.464 1.00 94.81 92 LEU A C 1
ATOM 667 O O . LEU A 1 92 ? 10.408 -0.347 -6.352 1.00 94.81 92 LEU A O 1
ATOM 671 N N . SER A 1 93 ? 11.562 -1.733 -7.692 1.00 93.00 93 SER A N 1
ATOM 672 C CA . SER A 1 93 ? 11.876 -2.698 -6.636 1.00 93.00 93 SER A CA 1
ATOM 673 C C . SER A 1 93 ? 12.668 -2.048 -5.494 1.00 93.00 93 SER A C 1
ATOM 675 O O . SER A 1 93 ? 13.606 -1.285 -5.715 1.00 93.00 93 SER A O 1
ATOM 677 N N . GLY A 1 94 ? 12.289 -2.344 -4.253 1.00 92.81 94 GLY A N 1
ATOM 678 C CA . GLY A 1 94 ? 12.861 -1.776 -3.032 1.00 92.81 94 GLY A CA 1
ATOM 679 C C . GLY A 1 94 ? 12.398 -0.353 -2.701 1.00 92.81 94 GLY A C 1
ATOM 680 O O . GLY A 1 94 ? 12.733 0.154 -1.624 1.00 92.81 94 GLY A O 1
ATOM 681 N N . ALA A 1 95 ? 11.618 0.298 -3.571 1.00 95.81 95 ALA A N 1
ATOM 682 C CA . ALA A 1 95 ? 11.092 1.625 -3.289 1.00 95.81 95 ALA A CA 1
ATOM 683 C C . ALA A 1 95 ? 10.158 1.614 -2.072 1.00 95.81 95 ALA A C 1
ATOM 685 O O . ALA A 1 95 ? 9.538 0.607 -1.721 1.00 95.81 95 ALA A O 1
ATOM 686 N N . LYS A 1 96 ? 10.070 2.766 -1.404 1.00 97.50 96 LYS A N 1
ATOM 687 C CA . LYS A 1 96 ? 9.296 2.938 -0.173 1.00 97.50 96 LYS A CA 1
ATOM 688 C C . LYS A 1 96 ? 8.252 4.020 -0.365 1.00 97.50 96 LYS A C 1
ATOM 690 O O . LYS A 1 96 ? 8.588 5.153 -0.698 1.00 97.50 96 LYS A O 1
ATOM 695 N N . ILE A 1 97 ? 7.003 3.692 -0.056 1.00 98.25 97 ILE A N 1
ATOM 696 C CA . ILE A 1 97 ? 5.905 4.654 -0.006 1.00 98.25 97 ILE A CA 1
ATOM 697 C C . ILE A 1 97 ? 5.545 4.892 1.467 1.00 98.25 97 ILE A C 1
ATOM 699 O O . ILE A 1 97 ? 5.018 3.988 2.121 1.00 98.25 97 ILE A O 1
ATOM 703 N N . PRO A 1 98 ? 5.796 6.094 2.019 1.00 98.31 98 PRO A N 1
ATOM 704 C CA . PRO A 1 98 ? 5.302 6.456 3.339 1.00 98.31 98 PRO A CA 1
ATOM 705 C C . PRO A 1 98 ? 3.772 6.424 3.364 1.00 98.31 98 PRO A C 1
ATOM 707 O O . PRO A 1 98 ? 3.107 7.174 2.643 1.00 98.31 98 PRO A O 1
ATOM 710 N N . LEU A 1 99 ? 3.229 5.570 4.224 1.00 98.00 99 LEU A N 1
ATOM 711 C CA . LEU A 1 99 ? 1.809 5.295 4.362 1.00 98.00 99 LEU A CA 1
ATOM 712 C C . LEU A 1 99 ? 1.316 5.747 5.737 1.00 98.00 99 LEU A C 1
ATOM 714 O O . LEU A 1 99 ? 1.925 5.472 6.774 1.00 98.00 99 LEU A O 1
ATOM 718 N N . LYS A 1 100 ? 0.160 6.407 5.753 1.00 98.06 100 LYS A N 1
ATOM 719 C CA . LYS A 1 100 ? -0.617 6.664 6.963 1.00 98.06 100 LYS A CA 1
ATOM 720 C C . LYS A 1 100 ? -1.950 5.939 6.859 1.00 98.06 100 LYS A C 1
ATOM 722 O O . LYS A 1 100 ? -2.701 6.172 5.922 1.00 98.06 100 LYS A O 1
ATOM 727 N N . ILE A 1 101 ? -2.267 5.121 7.854 1.00 97.81 101 ILE A N 1
ATOM 728 C CA . ILE A 1 101 ? -3.578 4.486 8.001 1.00 97.81 101 ILE A CA 1
ATOM 729 C C . ILE A 1 101 ? -4.351 5.277 9.053 1.00 97.81 101 ILE A C 1
ATOM 731 O O . ILE A 1 101 ? -3.806 5.595 10.117 1.00 97.81 101 ILE A O 1
ATOM 735 N N . LYS A 1 102 ? -5.603 5.631 8.767 1.00 97.75 102 LYS A N 1
ATOM 736 C CA . LYS A 1 102 ? -6.545 6.178 9.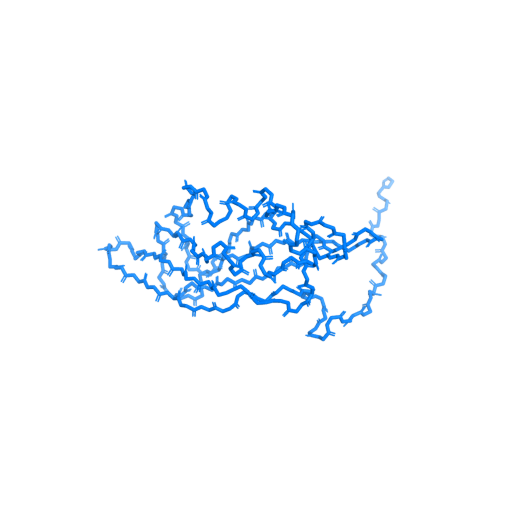755 1.00 97.75 102 LYS A CA 1
ATOM 737 C C . LYS A 1 102 ? -7.744 5.248 9.851 1.00 97.75 102 LYS A C 1
ATOM 739 O O . LYS A 1 102 ? -8.167 4.722 8.832 1.00 97.75 102 LYS A O 1
ATOM 744 N N . TYR A 1 103 ? -8.253 5.052 11.058 1.00 97.88 103 TYR A N 1
ATOM 745 C CA . TYR A 1 103 ? -9.388 4.170 11.325 1.00 97.88 103 TYR A CA 1
ATOM 746 C C . TYR A 1 103 ? -10.032 4.522 12.667 1.00 97.88 103 TYR A C 1
ATOM 748 O O . TYR A 1 103 ? -9.488 5.328 13.433 1.00 97.88 103 TYR A O 1
ATOM 756 N N . LYS A 1 104 ? -11.174 3.906 12.961 1.00 98.06 104 LYS A N 1
ATOM 757 C CA . LYS A 1 104 ? -11.833 3.947 14.268 1.00 98.06 104 LYS A CA 1
ATOM 758 C C . LYS A 1 104 ? -11.981 2.542 14.841 1.00 98.06 104 LYS A C 1
ATOM 760 O O . LYS A 1 104 ? -11.975 1.572 14.089 1.00 98.06 104 LYS A O 1
ATOM 765 N N . ASP A 1 105 ? -12.125 2.423 16.155 1.00 96.50 105 ASP A N 1
ATOM 766 C CA . ASP A 1 105 ? -12.739 1.224 16.734 1.00 96.50 105 ASP A CA 1
ATOM 767 C C . ASP A 1 105 ? -14.275 1.304 16.653 1.00 96.50 105 ASP A C 1
ATOM 769 O O . ASP A 1 105 ? -14.837 2.313 16.214 1.00 96.50 105 ASP A O 1
ATOM 773 N N . LEU A 1 106 ? -14.961 0.242 17.085 1.00 95.94 106 LEU A N 1
ATOM 774 C CA . LEU A 1 106 ? -16.429 0.171 17.083 1.00 95.94 106 LEU A CA 1
ATOM 775 C C . LEU A 1 106 ? -17.102 1.191 18.019 1.00 95.94 106 LEU A C 1
ATOM 777 O O . LEU A 1 106 ? -18.278 1.486 17.846 1.00 95.94 106 LEU A O 1
ATOM 781 N N . HIS A 1 107 ? -16.360 1.775 18.964 1.00 95.75 107 HIS A N 1
ATOM 782 C CA . HIS A 1 107 ? -16.844 2.836 19.853 1.00 95.75 107 HIS A CA 1
ATOM 783 C C . HIS A 1 107 ? -16.539 4.242 19.310 1.00 95.75 107 HIS A C 1
ATOM 785 O O . HIS A 1 107 ? -16.755 5.241 19.992 1.00 95.75 107 HIS A O 1
ATOM 791 N N . GLY A 1 108 ? -16.014 4.338 18.084 1.00 95.62 108 GLY A N 1
ATOM 792 C CA . GLY A 1 108 ? -15.729 5.600 17.409 1.00 95.62 108 GLY A CA 1
ATOM 793 C C . GLY A 1 108 ? -14.403 6.253 17.807 1.00 95.62 108 GLY A C 1
ATOM 794 O O . GLY A 1 108 ? -14.087 7.335 17.296 1.00 95.62 108 GLY A O 1
ATOM 795 N N . LYS A 1 109 ? -13.585 5.621 18.662 1.00 97.44 109 LYS A N 1
ATOM 796 C CA . LYS A 1 109 ? -12.264 6.152 19.016 1.00 97.44 109 LYS A CA 1
ATOM 797 C C . LYS A 1 109 ? -11.361 6.106 17.792 1.00 97.44 109 LYS A C 1
ATOM 799 O O . LYS A 1 109 ? -11.203 5.067 17.161 1.00 97.44 109 LYS A O 1
ATOM 804 N N . LYS A 1 110 ? -10.764 7.251 17.456 1.00 97.88 110 LYS A N 1
ATOM 805 C CA . LYS A 1 110 ? -9.927 7.425 16.263 1.00 97.88 110 LYS A CA 1
ATOM 806 C C . LYS A 1 110 ? -8.490 6.997 16.534 1.00 97.88 110 LYS A C 1
ATOM 808 O O . LYS A 1 110 ? -7.913 7.337 17.565 1.00 97.88 110 LYS A O 1
ATOM 813 N N . TYR A 1 111 ? -7.894 6.340 15.551 1.00 97.31 111 TYR A N 1
ATOM 814 C CA . TYR A 1 111 ? -6.517 5.873 15.577 1.00 97.31 111 TYR A CA 1
ATOM 815 C C . TYR A 1 111 ? -5.788 6.258 14.292 1.00 97.31 111 TYR A C 1
ATOM 817 O O . TYR A 1 111 ? -6.392 6.489 13.239 1.00 97.31 111 TYR A O 1
ATOM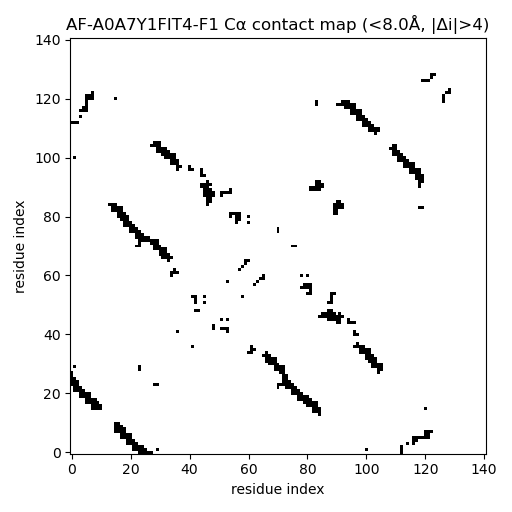 825 N N . SER A 1 112 ? -4.458 6.311 14.370 1.00 97.06 112 SER A N 1
ATOM 826 C CA . SER A 1 112 ? -3.618 6.443 13.188 1.00 97.06 112 SER A CA 1
ATOM 827 C C . SER A 1 112 ? -2.311 5.680 13.339 1.00 97.06 112 SER A C 1
ATOM 829 O O . SER A 1 112 ? -1.668 5.757 14.381 1.00 97.06 112 SER A O 1
ATOM 831 N N . ALA A 1 113 ? -1.916 4.979 12.279 1.00 96.06 113 ALA A N 1
ATOM 832 C CA . ALA A 1 113 ? -0.626 4.312 12.164 1.00 96.06 113 ALA A CA 1
ATOM 833 C C . ALA A 1 113 ? 0.176 4.943 11.021 1.00 96.06 113 ALA A C 1
ATOM 835 O O . ALA A 1 113 ? -0.397 5.347 10.007 1.00 96.06 113 ALA A O 1
ATOM 836 N N . LYS A 1 114 ? 1.497 5.034 11.185 1.00 97.38 114 LYS A N 1
ATOM 837 C CA . LYS A 1 114 ? 2.439 5.437 10.135 1.00 97.38 114 LYS A CA 1
ATOM 838 C C . LYS A 1 114 ? 3.392 4.276 9.882 1.00 97.38 114 LYS A C 1
ATOM 840 O O . LYS A 1 114 ? 3.885 3.694 10.841 1.00 97.38 114 LYS A O 1
ATOM 845 N N . MET A 1 115 ? 3.648 3.963 8.621 1.00 97.19 115 MET A N 1
ATOM 846 C CA . MET A 1 115 ? 4.571 2.902 8.213 1.00 97.19 115 MET A CA 1
ATOM 847 C C . MET A 1 115 ? 5.124 3.183 6.816 1.00 97.19 115 MET A C 1
ATOM 849 O O . MET A 1 115 ? 4.641 4.080 6.128 1.00 97.19 115 MET A O 1
ATOM 853 N N . ASN A 1 116 ? 6.123 2.416 6.394 1.00 97.38 116 ASN A N 1
ATOM 854 C CA . ASN A 1 116 ? 6.596 2.425 5.015 1.00 97.38 116 ASN A CA 1
ATOM 855 C C . ASN A 1 116 ? 6.090 1.167 4.318 1.00 97.38 116 ASN A C 1
ATOM 857 O O . ASN A 1 116 ? 6.364 0.063 4.783 1.00 97.38 116 ASN A O 1
ATOM 861 N N . LEU A 1 117 ? 5.388 1.342 3.204 1.00 96.62 117 LEU A N 1
ATOM 862 C CA . LEU A 1 117 ? 5.068 0.254 2.295 1.00 96.62 117 LEU A CA 1
ATOM 863 C C . LEU A 1 117 ? 6.287 0.022 1.399 1.00 96.62 117 LEU A C 1
ATOM 865 O O . LEU A 1 117 ? 6.674 0.918 0.648 1.00 96.62 117 LEU A O 1
ATOM 869 N N . ILE A 1 118 ? 6.926 -1.137 1.537 1.00 95.56 118 ILE A N 1
ATOM 870 C CA . ILE A 1 118 ? 8.110 -1.512 0.758 1.00 95.56 118 ILE A CA 1
ATOM 871 C C . ILE A 1 118 ? 7.639 -2.296 -0.464 1.00 95.56 118 ILE A C 1
ATOM 873 O O . ILE A 1 118 ? 6.934 -3.291 -0.313 1.00 95.56 118 ILE A O 1
ATOM 877 N N . LEU A 1 119 ? 8.013 -1.840 -1.658 1.00 94.94 119 LEU A N 1
ATOM 878 C CA . LEU A 1 119 ? 7.658 -2.477 -2.923 1.00 94.94 119 LEU A CA 1
ATOM 879 C C . LEU A 1 119 ? 8.694 -3.551 -3.249 1.00 94.94 119 LEU A C 1
ATOM 881 O O . LEU A 1 119 ? 9.748 -3.253 -3.800 1.00 94.94 119 LEU A O 1
ATOM 885 N N . ALA A 1 120 ? 8.429 -4.790 -2.859 1.00 91.06 120 ALA A N 1
ATOM 886 C CA . ALA A 1 120 ? 9.324 -5.913 -3.098 1.00 91.06 120 ALA A CA 1
ATOM 887 C C . ALA A 1 120 ? 8.522 -7.204 -3.261 1.00 91.06 120 ALA A C 1
ATOM 889 O O . ALA A 1 120 ? 7.394 -7.296 -2.776 1.00 91.06 120 ALA A O 1
ATOM 890 N N . ASP A 1 121 ? 9.129 -8.177 -3.934 1.00 87.75 121 ASP A N 1
ATOM 891 C CA . ASP A 1 121 ? 8.640 -9.551 -3.938 1.00 87.75 121 ASP A CA 1
ATOM 892 C C . ASP A 1 121 ? 8.738 -10.126 -2.518 1.00 87.75 121 ASP A C 1
ATOM 894 O O . ASP A 1 121 ? 9.792 -10.023 -1.887 1.00 87.75 121 ASP A O 1
ATOM 898 N N . ASP A 1 122 ? 7.651 -10.703 -2.003 1.00 84.81 122 ASP A N 1
ATOM 899 C CA . ASP A 1 122 ? 7.617 -11.304 -0.667 1.00 84.81 122 ASP A CA 1
ATOM 900 C C . ASP A 1 122 ? 7.944 -12.806 -0.655 1.00 84.81 122 ASP A C 1
ATOM 902 O O . ASP A 1 122 ? 8.071 -13.383 0.425 1.00 84.81 122 ASP A O 1
ATOM 906 N N . ASN A 1 123 ? 8.201 -13.425 -1.817 1.00 81.62 123 ASN A N 1
ATOM 907 C CA . ASN A 1 123 ? 8.733 -14.793 -1.888 1.00 81.62 123 ASN A CA 1
ATOM 908 C C . ASN A 1 123 ? 10.203 -14.889 -1.449 1.00 81.62 123 ASN A C 1
ATOM 910 O O . ASN A 1 123 ? 10.675 -15.955 -1.055 1.00 81.62 123 ASN A O 1
ATOM 914 N N . GLY A 1 124 ? 10.945 -13.782 -1.521 1.00 71.75 124 GLY A N 1
ATOM 915 C CA . GLY A 1 124 ? 12.353 -13.718 -1.150 1.00 71.75 124 GLY A CA 1
ATOM 916 C C . GLY A 1 124 ? 12.662 -12.438 -0.393 1.00 71.75 124 GLY A C 1
ATOM 917 O O . GLY A 1 124 ? 12.609 -11.353 -0.963 1.00 71.75 124 GLY A O 1
ATOM 918 N N . PHE A 1 125 ? 13.069 -12.556 0.873 1.00 73.31 125 PHE A N 1
ATOM 919 C CA . PHE A 1 125 ? 13.391 -11.404 1.729 1.00 73.31 125 PHE A CA 1
ATOM 920 C C . PHE A 1 125 ? 14.395 -10.419 1.089 1.00 73.31 125 PHE A C 1
ATOM 922 O O . PHE A 1 125 ? 14.310 -9.214 1.316 1.00 73.31 125 PHE A O 1
ATOM 929 N N . ALA A 1 126 ? 15.318 -10.924 0.261 1.00 72.50 126 ALA A N 1
ATOM 930 C CA . ALA A 1 126 ? 16.316 -10.144 -0.474 1.00 72.50 126 ALA A CA 1
ATOM 931 C C . ALA A 1 126 ? 16.055 -10.097 -1.996 1.00 72.50 126 ALA A C 1
ATOM 933 O O . ALA A 1 126 ? 16.994 -9.993 -2.780 1.00 72.50 126 ALA A O 1
ATOM 934 N N . GLN A 1 127 ? 14.787 -10.184 -2.417 1.00 66.38 127 GLN A N 1
ATOM 935 C CA . GLN A 1 127 ? 14.329 -10.098 -3.817 1.00 66.38 127 GLN A CA 1
ATOM 936 C C . GLN A 1 127 ? 14.748 -11.259 -4.729 1.00 66.38 127 GLN A C 1
ATOM 938 O O . GLN A 1 127 ? 14.571 -11.195 -5.943 1.00 66.38 127 GLN A O 1
ATOM 943 N N . THR A 1 128 ? 15.292 -12.328 -4.156 1.00 67.19 128 THR A N 1
ATOM 944 C CA . THR A 1 128 ? 15.578 -13.573 -4.867 1.00 67.19 128 THR A CA 1
ATOM 945 C C . THR A 1 128 ? 15.014 -14.739 -4.072 1.00 67.19 128 THR A C 1
ATOM 947 O O . THR A 1 128 ? 15.104 -14.778 -2.843 1.00 67.19 128 THR A O 1
ATOM 950 N N . SER A 1 129 ? 14.392 -15.676 -4.776 1.00 70.69 129 SER A N 1
ATOM 951 C CA . SER A 1 129 ? 13.916 -16.939 -4.227 1.00 70.69 129 SER A CA 1
ATOM 952 C C . SER A 1 129 ? 13.953 -17.996 -5.328 1.00 70.69 129 SER A C 1
ATOM 954 O O . SER A 1 129 ? 13.822 -17.682 -6.512 1.00 70.69 129 SER A O 1
ATOM 956 N N . TRP A 1 130 ? 14.187 -19.251 -4.950 1.00 69.75 130 TRP A N 1
ATOM 957 C CA . TRP A 1 130 ? 14.091 -20.372 -5.878 1.00 69.75 130 TRP A CA 1
ATOM 958 C C . TRP A 1 130 ? 12.652 -20.877 -5.879 1.00 69.75 130 TRP A C 1
ATOM 960 O O . TRP A 1 130 ? 12.125 -21.235 -4.825 1.00 69.75 130 TRP A O 1
ATOM 970 N N . ALA A 1 131 ? 12.020 -20.939 -7.050 1.00 64.88 131 ALA A N 1
ATOM 971 C CA . ALA A 1 131 ? 10.747 -21.631 -7.177 1.00 64.88 131 ALA A CA 1
ATOM 972 C C . ALA A 1 131 ? 10.981 -23.135 -6.976 1.00 64.88 131 ALA A C 1
ATOM 974 O O . ALA A 1 131 ? 11.759 -23.747 -7.708 1.00 64.88 131 ALA A O 1
ATOM 975 N N . ILE A 1 132 ? 10.297 -23.744 -6.006 1.00 63.81 132 ILE A N 1
ATOM 976 C CA . ILE A 1 132 ? 10.175 -25.202 -5.968 1.00 63.81 132 ILE A CA 1
ATOM 977 C C . ILE A 1 132 ? 9.125 -25.559 -7.026 1.00 63.81 132 ILE A C 1
ATOM 979 O O . ILE A 1 132 ? 7.985 -25.100 -6.898 1.00 63.81 132 ILE A O 1
ATOM 983 N N . PRO A 1 133 ? 9.462 -26.326 -8.081 1.00 49.72 133 PRO A N 1
ATOM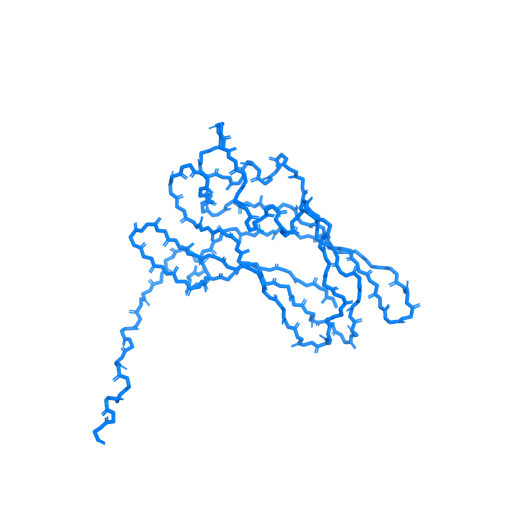 984 C CA . PRO A 1 133 ? 8.483 -26.717 -9.084 1.00 49.72 133 PRO A CA 1
ATOM 985 C C . PRO A 1 133 ? 7.346 -27.469 -8.393 1.00 49.72 133 PRO A C 1
ATOM 987 O O . PRO A 1 133 ? 7.540 -28.537 -7.814 1.00 49.72 133 PRO A O 1
ATOM 990 N N . THR A 1 134 ? 6.150 -26.887 -8.414 1.00 50.59 134 THR A N 1
ATOM 991 C CA . THR A 1 134 ? 4.959 -27.555 -7.901 1.00 50.59 134 THR A CA 1
ATOM 992 C C . THR A 1 134 ? 4.623 -28.661 -8.8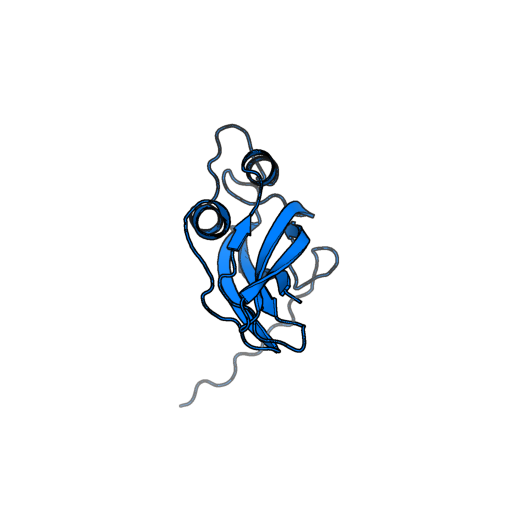92 1.00 50.59 134 THR A C 1
ATOM 994 O O . THR A 1 134 ? 4.224 -28.382 -10.023 1.00 50.59 134 THR A O 1
ATOM 997 N N . SER A 1 135 ? 4.819 -29.923 -8.508 1.00 51.84 135 SER A N 1
ATOM 998 C CA . SER A 1 135 ? 4.280 -31.041 -9.279 1.00 51.84 135 SER A CA 1
ATOM 999 C C . SER A 1 135 ? 2.773 -30.833 -9.418 1.00 51.84 135 SER A C 1
ATOM 1001 O O . SER A 1 135 ? 2.075 -30.736 -8.407 1.00 51.84 135 SER A O 1
ATOM 1003 N N . GLN A 1 136 ? 2.286 -30.731 -10.655 1.00 43.31 136 GLN A N 1
ATOM 1004 C CA . GLN A 1 136 ? 0.861 -30.665 -10.969 1.00 43.31 136 GLN A CA 1
ATOM 1005 C C . GLN A 1 136 ? 0.119 -31.782 -10.225 1.00 43.31 136 GLN A C 1
ATOM 1007 O O . GLN A 1 136 ? 0.319 -32.964 -10.505 1.00 43.31 136 GLN A O 1
ATOM 1012 N N . ALA A 1 137 ? -0.732 -31.409 -9.272 1.00 42.94 137 ALA A N 1
ATOM 1013 C CA . ALA A 1 137 ? -1.639 -32.343 -8.634 1.00 42.94 137 ALA A CA 1
ATOM 1014 C C . ALA A 1 137 ? -2.735 -32.737 -9.638 1.00 42.94 137 ALA A C 1
ATOM 1016 O O . ALA A 1 137 ? -3.541 -31.908 -10.046 1.00 42.94 137 ALA A O 1
ATOM 1017 N N . ALA A 1 138 ? -2.693 -34.014 -10.023 1.00 42.75 138 ALA A N 1
ATOM 1018 C CA . ALA A 1 138 ? -3.770 -34.871 -10.517 1.00 42.75 138 ALA A CA 1
ATOM 1019 C C . ALA A 1 138 ? -4.714 -34.312 -11.603 1.00 42.75 138 ALA A C 1
ATOM 1021 O O . ALA A 1 138 ? -5.712 -33.650 -11.328 1.00 42.75 138 ALA A O 1
ATOM 1022 N N . LYS A 1 139 ? -4.496 -34.765 -12.846 1.00 41.25 139 LYS A N 1
ATOM 1023 C CA . LYS A 1 139 ? -5.611 -35.016 -13.769 1.00 41.25 139 LYS A CA 1
ATOM 1024 C C . LYS A 1 139 ? -6.472 -36.129 -13.162 1.00 41.25 139 LYS A C 1
ATOM 1026 O O . LYS A 1 139 ? -6.012 -37.265 -13.081 1.00 41.25 139 LYS A O 1
ATOM 1031 N N . ALA A 1 140 ? -7.683 -35.799 -12.722 1.00 42.97 140 ALA A N 1
ATOM 1032 C CA . ALA A 1 140 ? -8.724 -36.794 -12.501 1.00 42.97 140 ALA A CA 1
ATOM 1033 C C . ALA A 1 140 ? -9.211 -37.273 -13.878 1.00 42.97 140 ALA A C 1
ATOM 1035 O O . ALA A 1 140 ? -9.636 -36.456 -14.699 1.00 42.97 140 ALA A O 1
ATOM 1036 N N . GLY A 1 141 ? -9.034 -38.568 -14.137 1.00 48.72 141 GLY A N 1
ATOM 1037 C CA . GLY A 1 141 ? -9.752 -39.304 -15.177 1.00 48.72 141 GLY A CA 1
ATOM 1038 C C . GLY A 1 141 ? -11.043 -39.887 -14.628 1.00 48.72 141 GLY A C 1
ATOM 1039 O O . GLY A 1 141 ? -11.195 -39.899 -13.383 1.00 48.72 141 GLY A O 1
#